Protein AF-A0A3D0I446-F1 (afdb_monomer_lite)

pLDDT: mean 85.85, std 9.88, range [59.81, 96.38]

Foldseek 3Di:
DCVVVVNQAAQEAEAQQADVVVVVNVVRHGVNHYYHHDHNVVDDHYPPPPDD

Radius of gyration: 11.21 Å; chains: 1; bounding box: 22×25×26 Å

Secondary structure (DSSP, 8-state):
-TGGGTTS-EEEEEESS-THHHHHHHTTEEEEEEEEE---TTSSPP---S--

Sequence (52 aa):
MKEKTGGRGADVIYDSVGGEVTDQSLKCIAWNGRLLVIGFASGPIPAIKANR

Structure (mmCIF, N/CA/C/O backbone):
data_AF-A0A3D0I446-F1
#
_entry.id   AF-A0A3D0I446-F1
#
loop_
_atom_site.group_PDB
_atom_site.id
_atom_site.type_symbol
_atom_site.label_atom_id
_atom_site.label_alt_id
_atom_site.label_comp_id
_atom_site.label_asym_id
_atom_site.label_entity_id
_atom_site.label_seq_id
_atom_site.pdbx_PDB_ins_code
_atom_site.Cartn_x
_atom_site.Cartn_y
_atom_site.Cartn_z
_atom_site.occupancy
_atom_site.B_iso_or_equiv
_atom_site.auth_seq_id
_atom_site.auth_comp_id
_atom_site.auth_asym_id
_atom_site.auth_atom_id
_atom_site.pdbx_PDB_model_num
ATOM 1 N N . MET A 1 1 ? -0.203 7.103 8.911 1.00 79.25 1 MET A N 1
ATOM 2 C CA . MET A 1 1 ? -1.461 6.546 8.359 1.00 79.25 1 MET A CA 1
ATOM 3 C C . MET A 1 1 ? -2.420 6.048 9.440 1.00 79.25 1 MET A C 1
ATOM 5 O O . MET A 1 1 ? -3.571 6.463 9.446 1.00 79.25 1 MET A O 1
ATOM 9 N N . LYS A 1 2 ? -1.963 5.218 10.388 1.00 80.12 2 LYS A N 1
ATOM 10 C CA . LYS A 1 2 ? -2.818 4.678 11.461 1.00 80.12 2 LYS A CA 1
ATOM 11 C C . LYS A 1 2 ? -3.558 5.749 12.271 1.00 80.12 2 LYS A C 1
ATOM 13 O O . LYS A 1 2 ? -4.766 5.659 12.396 1.00 80.12 2 LYS A O 1
ATOM 18 N N . GLU A 1 3 ? -2.885 6.806 12.720 1.00 87.94 3 G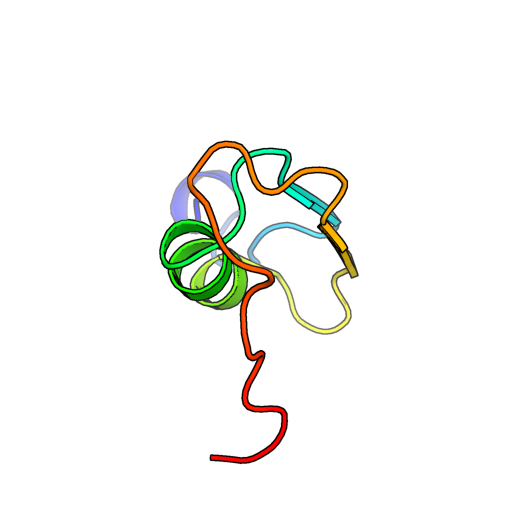LU A N 1
ATOM 19 C CA . GLU A 1 3 ? -3.538 7.914 13.443 1.00 87.94 3 GLU A CA 1
ATOM 20 C C . GLU A 1 3 ? -4.684 8.554 12.637 1.00 87.94 3 GLU A C 1
ATOM 22 O O . GLU A 1 3 ? -5.805 8.670 13.120 1.00 87.94 3 GLU A O 1
ATOM 27 N N . LYS A 1 4 ? -4.443 8.848 11.352 1.00 88.38 4 LYS A N 1
ATOM 28 C CA . LYS A 1 4 ? -5.439 9.422 10.429 1.00 88.38 4 LYS A CA 1
ATOM 29 C C . LYS A 1 4 ? -6.605 8.480 10.094 1.00 88.38 4 LYS A C 1
ATOM 31 O O . LYS A 1 4 ? -7.560 8.910 9.462 1.00 88.38 4 LYS A O 1
ATOM 36 N N . THR A 1 5 ? -6.522 7.210 10.484 1.00 91.88 5 THR A N 1
ATOM 37 C CA . THR A 1 5 ? -7.539 6.178 10.220 1.00 91.88 5 THR A CA 1
ATOM 38 C C . THR A 1 5 ? -8.079 5.537 11.494 1.00 91.88 5 THR A C 1
ATOM 40 O O . THR A 1 5 ? -8.651 4.449 11.434 1.00 91.88 5 THR A O 1
ATOM 43 N N . GLY A 1 6 ? -7.870 6.160 12.661 1.00 92.12 6 GLY A N 1
ATOM 44 C CA . GLY A 1 6 ? -8.318 5.597 13.940 1.00 92.12 6 GLY A CA 1
ATOM 45 C C . GLY A 1 6 ? -7.715 4.217 14.231 1.00 92.12 6 GLY A C 1
ATOM 46 O O . GLY A 1 6 ? -8.356 3.363 14.830 1.00 92.12 6 GLY A O 1
ATOM 47 N N . GLY A 1 7 ? -6.505 3.961 13.734 1.00 93.50 7 GLY A N 1
ATOM 48 C CA . GLY A 1 7 ? -5.790 2.694 13.871 1.00 93.50 7 GLY A CA 1
ATOM 49 C C . GLY A 1 7 ? -6.121 1.638 12.814 1.00 93.50 7 GLY A C 1
ATOM 50 O O . GLY A 1 7 ? -5.375 0.665 12.715 1.00 93.50 7 GLY A O 1
ATOM 51 N N . ARG A 1 8 ? -7.166 1.825 11.994 1.00 94.56 8 ARG A N 1
ATOM 52 C CA . ARG A 1 8 ? -7.658 0.788 11.068 1.00 94.56 8 ARG A CA 1
ATOM 53 C C . ARG A 1 8 ? -6.752 0.546 9.857 1.00 94.56 8 ARG A C 1
ATOM 55 O O . ARG A 1 8 ? -6.667 -0.586 9.394 1.00 94.56 8 ARG A O 1
ATOM 62 N N . GLY A 1 9 ? -6.064 1.579 9.368 1.00 95.88 9 GLY A N 1
ATOM 63 C CA . GLY A 1 9 ? -5.311 1.530 8.110 1.00 95.88 9 GLY A CA 1
ATOM 64 C C . GLY A 1 9 ? -6.148 1.931 6.889 1.00 95.88 9 GLY A C 1
ATOM 65 O O . GLY A 1 9 ? -7.319 2.288 7.009 1.00 95.88 9 GLY A O 1
ATOM 66 N N . ALA A 1 10 ? -5.521 1.921 5.712 1.00 96.19 10 ALA A N 1
ATOM 67 C CA . ALA A 1 10 ? -6.143 2.317 4.446 1.00 96.19 10 ALA A CA 1
ATOM 68 C C . ALA A 1 10 ? -6.969 1.180 3.821 1.00 96.19 10 ALA A C 1
ATOM 70 O O . ALA A 1 10 ? -6.457 0.073 3.689 1.00 96.19 10 ALA A O 1
ATOM 71 N N . ASP A 1 11 ? -8.191 1.446 3.352 1.00 96.00 11 ASP A N 1
ATOM 72 C CA . ASP A 1 11 ? -8.962 0.447 2.587 1.00 96.00 11 ASP A CA 1
ATOM 73 C C . ASP A 1 11 ? -8.368 0.187 1.199 1.00 96.00 11 ASP A C 1
ATOM 75 O O . ASP A 1 11 ? -8.416 -0.932 0.691 1.00 96.00 11 ASP A O 1
ATOM 79 N N . VAL A 1 12 ? -7.813 1.226 0.573 1.00 95.69 12 VAL A N 1
ATOM 80 C CA . VAL A 1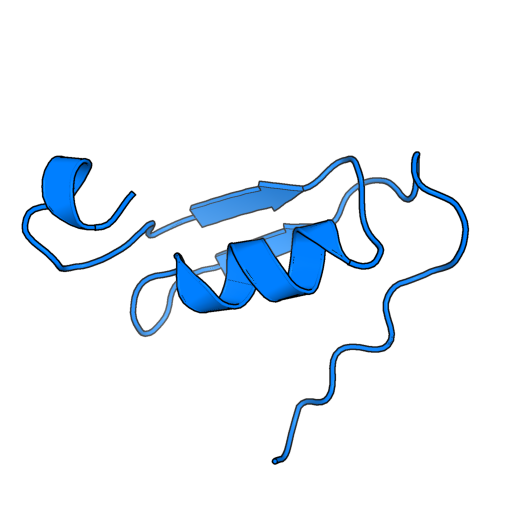 12 ? -7.193 1.153 -0.751 1.00 95.69 12 VAL A CA 1
ATOM 81 C C . VAL A 1 12 ? -5.906 1.968 -0.745 1.00 95.69 12 VAL A C 1
ATOM 83 O O . VAL A 1 12 ? -5.878 3.084 -0.226 1.00 95.69 12 VAL A O 1
ATOM 86 N N . ILE A 1 13 ? -4.850 1.418 -1.338 1.00 95.06 13 ILE A N 1
ATOM 87 C CA . ILE A 1 13 ? -3.590 2.116 -1.591 1.00 95.06 13 ILE A CA 1
ATOM 88 C C . ILE A 1 13 ? -3.305 2.069 -3.088 1.00 95.06 13 ILE A C 1
ATOM 90 O O . ILE A 1 13 ? -3.346 1.002 -3.697 1.00 95.06 13 ILE A O 1
ATOM 94 N N . TYR A 1 14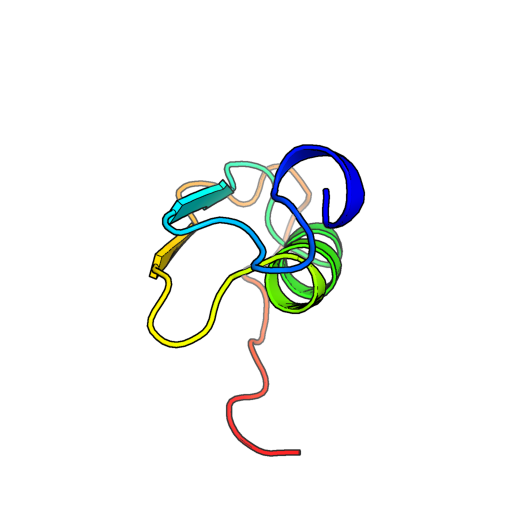 ? -3.003 3.232 -3.658 1.00 94.81 14 TYR A N 1
ATOM 95 C CA . TYR A 1 14 ? -2.535 3.388 -5.030 1.00 94.81 14 TYR A CA 1
ATOM 96 C C . TYR A 1 14 ? -1.029 3.643 -4.997 1.00 94.81 14 TYR A C 1
ATOM 98 O O . TYR A 1 14 ? -0.592 4.646 -4.433 1.00 94.81 14 TYR A O 1
ATOM 106 N N . ASP A 1 15 ? -0.244 2.744 -5.580 1.00 91.69 15 ASP A N 1
ATOM 107 C CA . ASP A 1 15 ? 1.216 2.812 -5.565 1.00 91.69 15 ASP A CA 1
ATOM 108 C C . ASP A 1 15 ? 1.751 2.896 -7.001 1.00 91.69 15 ASP A C 1
ATOM 110 O O . ASP A 1 15 ? 1.796 1.911 -7.737 1.00 91.69 15 ASP A O 1
ATOM 114 N N . SER A 1 16 ? 2.121 4.101 -7.433 1.00 90.50 16 SER A N 1
ATOM 115 C CA . SER A 1 16 ? 2.799 4.325 -8.718 1.00 90.50 16 SER A CA 1
ATOM 116 C C . SER A 1 16 ? 4.324 4.227 -8.618 1.00 90.50 16 SER A C 1
ATOM 118 O O . SER A 1 16 ? 5.011 4.349 -9.635 1.00 90.50 16 SER A O 1
ATOM 120 N N . VAL A 1 17 ? 4.858 4.056 -7.406 1.00 89.50 17 VAL A N 1
ATOM 121 C CA . VAL A 1 17 ? 6.293 4.091 -7.135 1.00 89.50 17 VAL A CA 1
ATOM 122 C C . V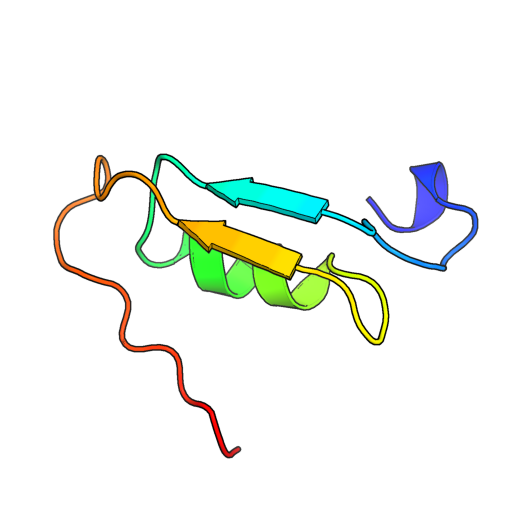AL A 1 17 ? 6.872 2.685 -7.179 1.00 89.50 17 VAL A C 1
ATOM 124 O O . VAL A 1 17 ? 7.881 2.480 -7.850 1.00 89.50 17 VAL A O 1
ATOM 127 N N . GLY A 1 18 ? 6.230 1.721 -6.519 1.00 86.25 18 GLY A N 1
ATOM 128 C CA . GLY A 1 18 ? 6.711 0.344 -6.443 1.00 86.25 18 GLY A CA 1
ATOM 129 C C . GLY A 1 18 ? 7.948 0.186 -5.546 1.00 86.25 18 GLY A C 1
ATOM 130 O O . GLY A 1 18 ? 8.368 1.114 -4.845 1.00 86.25 18 GLY A O 1
ATOM 131 N N . GLY A 1 19 ? 8.582 -0.987 -5.594 1.00 84.62 19 GLY A N 1
ATOM 132 C CA . GLY A 1 19 ? 9.807 -1.273 -4.838 1.00 84.62 19 GLY A CA 1
ATOM 133 C C . GLY A 1 19 ? 9.591 -1.253 -3.319 1.00 84.62 19 GLY A C 1
ATOM 134 O O . GLY A 1 19 ? 8.584 -1.748 -2.819 1.00 84.62 19 GLY A O 1
ATOM 135 N N . GLU A 1 20 ? 10.525 -0.667 -2.565 1.00 85.56 20 GLU A N 1
ATOM 136 C CA . GLU A 1 20 ? 10.473 -0.627 -1.090 1.00 85.56 20 GLU A CA 1
ATOM 137 C C . GLU A 1 20 ? 9.278 0.166 -0.533 1.00 85.56 20 GLU A C 1
ATOM 139 O O . GLU A 1 20 ? 8.829 -0.072 0.593 1.00 85.56 20 GLU A O 1
ATOM 144 N N . VAL A 1 21 ? 8.721 1.093 -1.319 1.00 88.31 21 VAL A N 1
ATOM 145 C CA . VAL A 1 21 ? 7.523 1.852 -0.929 1.00 88.31 21 VAL A CA 1
ATOM 146 C C . VAL A 1 21 ? 6.313 0.925 -0.814 1.00 88.31 21 VAL A C 1
ATOM 148 O O . VAL A 1 21 ? 5.491 1.096 0.088 1.00 88.31 21 VAL A O 1
ATOM 151 N N . THR A 1 22 ? 6.241 -0.119 -1.640 1.00 89.88 22 THR A N 1
ATOM 152 C CA . THR A 1 22 ? 5.189 -1.140 -1.571 1.00 89.88 22 THR A CA 1
ATOM 153 C C . THR A 1 22 ? 5.223 -1.887 -0.232 1.00 89.88 22 THR A C 1
ATOM 155 O O . THR A 1 22 ? 4.175 -2.108 0.378 1.00 89.88 22 THR A O 1
ATOM 158 N N . ASP A 1 23 ? 6.409 -2.176 0.311 1.00 88.81 23 ASP A N 1
ATOM 159 C CA . ASP A 1 23 ? 6.553 -2.816 1.628 1.00 88.81 23 ASP A CA 1
ATOM 160 C C . ASP A 1 23 ? 6.100 -1.905 2.778 1.00 88.81 23 ASP A C 1
ATOM 162 O O . ASP A 1 23 ? 5.538 -2.364 3.779 1.00 88.81 23 ASP A O 1
ATOM 166 N N . GLN A 1 24 ? 6.322 -0.594 2.657 1.00 90.38 24 GLN A N 1
ATOM 167 C CA . GLN A 1 24 ? 5.811 0.379 3.624 1.00 90.38 24 GLN A CA 1
ATOM 168 C C . GLN A 1 24 ? 4.287 0.523 3.519 1.00 90.38 24 GLN A C 1
ATOM 170 O O . GLN A 1 24 ? 3.599 0.577 4.545 1.00 90.38 24 GLN A O 1
ATOM 175 N N . SER A 1 25 ? 3.757 0.516 2.295 1.00 92.00 25 SER A N 1
ATOM 176 C CA . SER A 1 25 ? 2.324 0.528 1.999 1.00 92.00 25 SER A CA 1
ATOM 177 C C . SER A 1 25 ? 1.599 -0.664 2.628 1.00 92.00 25 SER A C 1
ATOM 179 O O . SER A 1 25 ? 0.577 -0.476 3.289 1.00 92.00 25 SER A O 1
ATOM 181 N N . LEU A 1 26 ? 2.168 -1.871 2.546 1.00 90.75 26 LEU A N 1
ATOM 182 C CA . LEU A 1 26 ? 1.615 -3.077 3.178 1.00 90.75 26 LEU A CA 1
ATOM 183 C C . LEU A 1 26 ? 1.480 -2.960 4.707 1.00 90.75 26 LEU A C 1
ATOM 185 O O . LEU A 1 26 ? 0.556 -3.520 5.286 1.00 90.75 26 LEU A O 1
ATOM 189 N N . LYS A 1 27 ? 2.336 -2.185 5.386 1.00 91.69 27 LYS A N 1
ATOM 190 C CA . LYS A 1 27 ? 2.217 -1.935 6.842 1.00 91.69 27 LYS A CA 1
ATOM 191 C C . LYS A 1 27 ? 1.100 -0.948 7.197 1.00 91.69 27 LYS A C 1
ATOM 193 O O . LYS A 1 27 ? 0.731 -0.820 8.369 1.00 91.69 27 LYS A O 1
ATOM 198 N N . CYS A 1 28 ? 0.615 -0.207 6.205 1.00 93.50 28 CYS A N 1
ATOM 199 C CA . CYS A 1 28 ? -0.365 0.861 6.364 1.00 93.50 28 CYS A CA 1
ATOM 200 C C . CYS A 1 28 ? -1.769 0.471 5.887 1.00 93.50 28 CYS A C 1
ATOM 202 O O . CYS A 1 28 ? -2.713 1.221 6.152 1.00 93.50 28 CYS A O 1
ATOM 204 N N . ILE A 1 29 ? -1.908 -0.659 5.194 1.00 94.94 29 ILE A N 1
ATOM 205 C CA . ILE A 1 29 ? -3.183 -1.129 4.663 1.00 94.94 29 ILE A CA 1
ATOM 206 C C . ILE A 1 29 ? -4.047 -1.762 5.760 1.00 94.94 29 ILE A C 1
ATOM 208 O O . ILE A 1 29 ? -3.538 -2.371 6.701 1.00 94.94 29 ILE A O 1
ATOM 212 N N . ALA A 1 30 ? -5.359 -1.573 5.657 1.00 96.38 30 ALA A N 1
ATOM 213 C CA . ALA A 1 30 ? -6.333 -2.217 6.521 1.00 96.38 30 ALA A CA 1
ATOM 214 C C . ALA A 1 30 ? -6.467 -3.707 6.180 1.00 96.38 30 ALA A C 1
ATOM 216 O O . ALA A 1 30 ? -6.151 -4.151 5.073 1.00 96.38 30 ALA A O 1
ATOM 217 N N . TRP A 1 31 ? -7.005 -4.476 7.125 1.00 93.50 31 TRP A N 1
ATOM 218 C CA . TRP A 1 31 ? -7.443 -5.843 6.853 1.00 93.50 31 TRP A CA 1
ATOM 219 C C . TRP A 1 31 ? -8.447 -5.865 5.691 1.00 93.50 31 TRP A C 1
ATOM 221 O O . TRP A 1 31 ? -9.345 -5.024 5.642 1.00 93.50 31 TRP A O 1
ATOM 231 N N . ASN A 1 32 ? -8.294 -6.819 4.766 1.00 93.88 32 ASN A N 1
ATOM 232 C CA . ASN A 1 32 ? -9.044 -6.894 3.502 1.00 93.88 32 ASN A CA 1
ATOM 233 C C . ASN A 1 32 ? -8.915 -5.662 2.581 1.00 93.88 32 ASN A C 1
ATOM 235 O O . ASN A 1 32 ? -9.714 -5.498 1.655 1.00 93.88 32 ASN A O 1
ATOM 239 N N . GLY A 1 33 ? -7.922 -4.800 2.804 1.00 94.50 33 GLY A N 1
ATOM 240 C CA . GLY A 1 33 ? -7.653 -3.675 1.918 1.00 94.50 33 GLY A CA 1
ATOM 241 C C . GLY A 1 33 ? -7.039 -4.103 0.582 1.00 94.50 33 GLY A C 1
ATOM 242 O O . GLY A 1 33 ? -6.528 -5.212 0.423 1.00 94.50 33 GLY A O 1
ATOM 243 N N . ARG A 1 34 ? -7.088 -3.202 -0.402 1.00 95.25 34 ARG A N 1
ATOM 244 C CA . ARG A 1 34 ? -6.578 -3.428 -1.763 1.00 95.25 34 ARG A CA 1
ATOM 245 C C . ARG A 1 34 ? -5.346 -2.573 -2.033 1.00 95.25 34 ARG A C 1
ATOM 247 O O . ARG A 1 34 ? -5.410 -1.351 -1.931 1.00 95.25 34 ARG A O 1
ATOM 254 N N . LEU A 1 35 ? -4.242 -3.207 -2.411 1.00 93.31 35 LEU A N 1
ATOM 255 C CA . LEU A 1 35 ? -3.033 -2.525 -2.866 1.00 93.31 35 LEU A CA 1
ATOM 256 C C . LEU A 1 35 ? -2.959 -2.616 -4.387 1.00 93.31 35 LEU A C 1
ATOM 258 O O . LEU A 1 35 ? -2.823 -3.704 -4.942 1.00 93.31 35 LEU A O 1
ATOM 262 N N . LEU A 1 36 ? -3.076 -1.473 -5.049 1.00 92.81 36 LEU A N 1
ATOM 263 C CA . L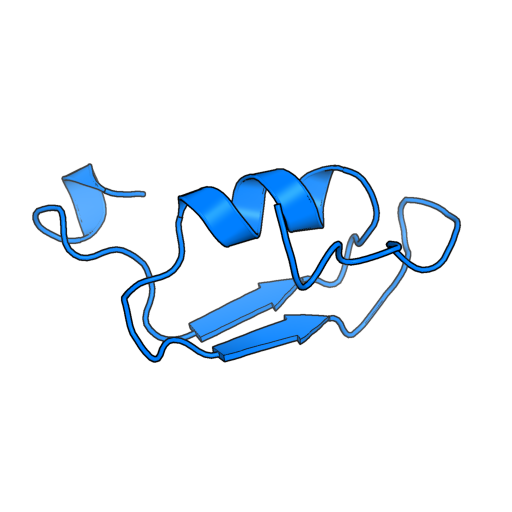EU A 1 36 ? -3.044 -1.359 -6.495 1.00 92.81 36 LEU A CA 1
ATOM 264 C C . LEU A 1 36 ? -1.718 -0.723 -6.915 1.00 92.81 36 LEU A C 1
ATOM 266 O O . LEU A 1 36 ? -1.540 0.490 -6.804 1.00 92.81 36 LEU A O 1
ATOM 270 N N . VAL A 1 37 ? -0.791 -1.558 -7.382 1.00 89.00 37 VAL A N 1
ATOM 271 C CA . VAL A 1 37 ? 0.512 -1.117 -7.893 1.00 89.00 37 VAL A CA 1
ATOM 272 C C . VAL A 1 37 ? 0.390 -0.871 -9.395 1.00 89.00 37 VAL A C 1
ATOM 274 O O . VAL A 1 37 ? 0.090 -1.797 -10.145 1.00 89.00 37 VAL A O 1
ATOM 277 N N . ILE A 1 38 ? 0.575 0.377 -9.828 1.00 87.06 38 ILE A N 1
ATOM 278 C CA . ILE A 1 38 ? 0.360 0.808 -11.226 1.00 87.06 38 ILE A CA 1
ATOM 279 C C . ILE A 1 38 ? 1.653 1.272 -11.901 1.00 87.06 38 ILE A C 1
ATOM 281 O O . ILE A 1 38 ? 1.696 1.431 -13.119 1.00 87.06 38 ILE A O 1
ATOM 285 N N . GLY A 1 39 ? 2.737 1.435 -11.146 1.00 75.38 39 GLY A N 1
ATOM 286 C CA . GLY A 1 39 ? 4.022 1.819 -11.710 1.00 75.38 39 GLY A CA 1
ATOM 287 C C . GLY A 1 39 ? 5.194 1.386 -10.847 1.00 75.38 39 GLY A C 1
ATOM 288 O O . GLY A 1 39 ? 5.056 1.163 -9.647 1.00 75.38 39 GLY A O 1
ATOM 289 N N . PHE A 1 40 ? 6.352 1.287 -11.491 1.00 78.69 40 PHE A N 1
ATOM 290 C CA . PHE A 1 40 ? 7.630 0.976 -10.860 1.00 78.69 40 PHE A CA 1
ATOM 291 C C . PHE A 1 40 ? 8.590 2.142 -11.074 1.00 78.69 40 PHE A C 1
ATOM 293 O O . PHE A 1 40 ? 9.681 1.987 -11.616 1.00 78.69 40 PHE A O 1
ATOM 300 N N . ALA A 1 41 ? 8.156 3.352 -10.709 1.00 77.44 41 ALA A N 1
ATOM 301 C CA . ALA A 1 41 ? 8.993 4.541 -10.844 1.00 77.44 41 ALA A CA 1
ATOM 302 C C . ALA A 1 41 ? 10.313 4.418 -10.057 1.00 77.44 41 ALA A C 1
ATOM 304 O O . ALA A 1 41 ? 11.300 5.051 -10.421 1.00 77.44 41 ALA A O 1
ATOM 305 N N . SER A 1 42 ? 10.348 3.584 -9.011 1.00 75.38 42 SER A N 1
ATOM 306 C CA . SER A 1 42 ? 11.560 3.259 -8.250 1.00 75.38 42 SER A CA 1
ATOM 307 C C . SER A 1 42 ? 12.434 2.160 -8.879 1.00 75.38 42 SER A C 1
ATOM 309 O O . SER A 1 42 ? 13.514 1.885 -8.360 1.00 75.38 42 SER A O 1
ATOM 311 N N . GLY A 1 43 ? 12.019 1.551 -9.997 1.00 72.94 43 GLY A N 1
ATOM 312 C CA . GLY A 1 43 ? 12.808 0.569 -10.743 1.00 72.94 43 GLY A CA 1
ATOM 313 C C . GLY A 1 43 ? 12.096 -0.778 -10.932 1.00 72.94 43 GLY A C 1
ATOM 314 O O . GLY A 1 43 ? 11.142 -0.847 -11.700 1.00 72.94 43 GLY A O 1
ATOM 315 N N . PRO A 1 44 ? 12.588 -1.890 -10.355 1.00 68.50 44 PRO A N 1
ATOM 316 C CA . PRO A 1 44 ? 12.065 -3.224 -10.647 1.00 68.50 44 PRO A CA 1
ATOM 317 C C . PRO A 1 44 ? 10.684 -3.486 -10.026 1.00 68.50 44 PRO A C 1
ATOM 319 O O . PRO A 1 44 ? 10.287 -2.874 -9.034 1.00 68.50 44 PRO A O 1
ATOM 322 N N . ILE A 1 45 ? 9.978 -4.471 -10.590 1.00 70.44 45 ILE A N 1
ATOM 323 C CA . ILE A 1 45 ? 8.716 -4.990 -10.045 1.00 70.44 45 ILE A CA 1
ATOM 324 C C . ILE A 1 45 ? 8.956 -5.505 -8.607 1.00 70.44 45 ILE A C 1
ATOM 326 O O . ILE A 1 45 ? 9.843 -6.341 -8.416 1.00 70.44 45 ILE A O 1
ATOM 330 N N . PRO A 1 46 ? 8.192 -5.050 -7.593 1.00 67.94 46 PRO A N 1
ATOM 331 C CA . PRO A 1 46 ? 8.343 -5.477 -6.215 1.00 67.94 46 PRO A CA 1
ATOM 332 C C . PRO A 1 46 ? 7.987 -6.957 -6.078 1.00 67.94 46 PRO A C 1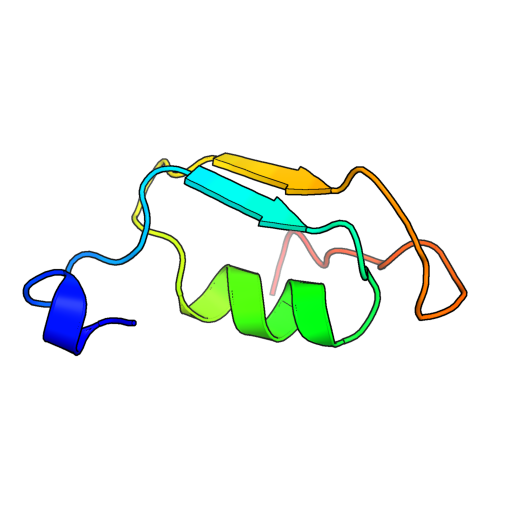
ATOM 334 O O . PRO A 1 46 ? 6.903 -7.407 -6.455 1.00 67.94 46 PRO A O 1
ATOM 337 N N . ALA A 1 47 ? 8.907 -7.718 -5.490 1.00 74.38 47 ALA A N 1
ATOM 338 C CA . ALA A 1 47 ? 8.673 -9.098 -5.102 1.00 74.38 47 ALA A CA 1
ATOM 339 C C . ALA A 1 47 ? 7.875 -9.125 -3.791 1.00 74.38 47 ALA A C 1
ATOM 341 O O . ALA A 1 47 ? 8.444 -9.173 -2.700 1.00 74.38 47 ALA A O 1
ATOM 342 N N . ILE A 1 48 ? 6.546 -9.082 -3.895 1.00 73.19 48 ILE A N 1
ATOM 343 C CA . ILE A 1 48 ? 5.670 -9.173 -2.724 1.00 73.19 48 ILE A CA 1
ATOM 344 C C . ILE A 1 48 ? 5.779 -10.586 -2.141 1.00 73.19 48 ILE A C 1
ATOM 346 O O . ILE A 1 48 ? 5.316 -11.563 -2.733 1.00 73.19 48 ILE A O 1
ATOM 350 N N . LYS A 1 49 ? 6.391 -10.707 -0.959 1.00 70.19 49 LYS A N 1
ATOM 351 C CA . LYS A 1 49 ? 6.432 -11.971 -0.216 1.00 70.19 49 LYS A CA 1
ATOM 352 C C . LYS A 1 49 ? 5.055 -12.233 0.384 1.00 70.19 49 LYS A C 1
ATOM 354 O O . LYS A 1 49 ? 4.721 -11.684 1.428 1.00 70.19 49 LYS A O 1
ATOM 359 N N . ALA A 1 50 ? 4.272 -13.077 -0.281 1.00 73.06 50 ALA A N 1
ATOM 360 C CA . ALA A 1 50 ? 2.926 -13.436 0.163 1.00 73.06 50 ALA A CA 1
ATOM 361 C C . ALA A 1 50 ? 2.916 -14.224 1.489 1.00 73.06 50 ALA A C 1
ATOM 363 O O . ALA A 1 50 ? 1.914 -14.206 2.198 1.00 73.06 50 ALA A O 1
ATOM 364 N N . ASN A 1 51 ? 4.037 -14.871 1.842 1.00 61.50 51 ASN A N 1
ATOM 365 C CA . ASN A 1 51 ? 4.150 -15.751 3.002 1.00 61.50 51 ASN A CA 1
ATOM 366 C C . ASN A 1 51 ? 5.440 -15.409 3.773 1.00 61.50 51 ASN A C 1
ATOM 368 O O . ASN A 1 51 ? 6.539 -15.555 3.225 1.00 61.50 51 ASN A O 1
ATOM 372 N N . ARG A 1 52 ? 5.316 -14.954 5.023 1.00 59.81 52 ARG A N 1
ATOM 373 C CA . ARG A 1 52 ? 6.419 -14.768 5.976 1.00 59.81 52 ARG A CA 1
ATOM 374 C C . ARG A 1 52 ? 6.025 -15.330 7.331 1.00 59.81 52 ARG A C 1
ATOM 376 O O . ARG A 1 52 ? 4.836 -15.181 7.679 1.00 59.81 52 ARG A O 1
#